Protein AF-A0A1J3CDP0-F1 (afdb_monomer)

Secondary structure (DSSP, 8-state):
--SSTTS-HHHHHHHHHTS-HHHHHHGGGS-HHHHHHHTT--------HHHHS--S-TTHHHHHHHHHHHHHHHHHT-

InterPro domains:
  IPR001810 F-box domain [PF00646] (5-41)
  IPR001810 F-box domain [PS50181] (1-37)
  IPR001810 F-box domain [SM00256] (7-47)
  IPR036047 F-box-like domain superfamily [SSF81383] (2-59)
  IPR053781 F-box/LRR-repeat protein 13-like, F-box domain [cd22160] (4-39)
  IPR055294 F-box/LRR-repeat protein At3g58940-like [PTHR31293] (1-77)

Radius of gyration: 16.83 Å; Cα contacts (8 Å, |Δi|>4): 34; chains: 1; bounding box: 36×22×45 Å

Structure (mmCIF, N/CA/C/O backbone):
data_AF-A0A1J3CDP0-F1
#
_entry.id   AF-A0A1J3CDP0-F1
#
loop_
_atom_site.group_PDB
_atom_site.id
_atom_site.type_symbol
_atom_site.label_atom_id
_atom_site.label_alt_id
_atom_site.label_comp_id
_atom_site.label_asym_id
_atom_site.label_entity_id
_atom_site.label_seq_id
_atom_site.pdbx_PDB_ins_code
_atom_site.Cartn_x
_atom_site.Cartn_y
_atom_site.Cartn_z
_atom_site.occupancy
_atom_site.B_iso_or_equiv
_atom_site.auth_seq_id
_atom_site.auth_comp_id
_atom_site.auth_asym_id
_atom_site.auth_atom_id
_atom_site.pdbx_PDB_model_num
ATOM 1 N N . MET A 1 1 ? -19.049 12.214 16.273 1.00 59.09 1 MET A N 1
ATOM 2 C CA . MET A 1 1 ? -18.604 10.829 16.548 1.00 59.09 1 MET A CA 1
ATOM 3 C C . MET A 1 1 ? -17.980 10.276 15.288 1.00 59.09 1 MET A C 1
ATOM 5 O O . MET A 1 1 ? -18.650 10.278 14.263 1.00 59.09 1 MET A O 1
ATOM 9 N N . ASP A 1 2 ? -16.738 9.813 15.360 1.00 75.81 2 ASP A N 1
ATOM 10 C CA . ASP A 1 2 ? -16.123 9.086 14.254 1.00 75.81 2 ASP A CA 1
ATOM 11 C C . ASP A 1 2 ? -16.693 7.657 14.220 1.00 75.81 2 ASP A C 1
ATOM 13 O O . ASP A 1 2 ? -16.593 6.898 15.186 1.00 75.81 2 ASP A O 1
ATOM 17 N N . ARG A 1 3 ? -17.418 7.341 13.145 1.00 81.50 3 ARG A N 1
ATOM 18 C CA . ARG A 1 3 ? -18.064 6.034 12.943 1.00 81.50 3 ARG A CA 1
ATOM 19 C C . ARG A 1 3 ? -17.111 5.044 12.283 1.00 81.50 3 ARG A C 1
ATOM 21 O O . ARG A 1 3 ? -17.297 3.843 12.437 1.00 81.50 3 ARG A O 1
ATOM 28 N N . VAL A 1 4 ? -16.093 5.548 11.592 1.00 79.69 4 VAL A N 1
ATOM 29 C CA . VAL A 1 4 ? -15.126 4.756 10.837 1.00 79.69 4 VAL A CA 1
ATOM 30 C C . VAL A 1 4 ? -14.131 4.095 11.789 1.00 79.69 4 VAL A C 1
ATOM 32 O O . VAL A 1 4 ? -13.842 2.908 11.657 1.00 79.69 4 VAL A O 1
ATOM 35 N N . SER A 1 5 ? -13.690 4.803 12.832 1.00 76.62 5 SER A N 1
ATOM 36 C CA . SER A 1 5 ? -12.857 4.216 13.897 1.00 76.62 5 SER A CA 1
ATOM 37 C C . SER A 1 5 ? -13.556 3.136 14.729 1.00 76.62 5 SER A C 1
ATOM 39 O O . SER A 1 5 ? -12.884 2.349 15.396 1.00 76.62 5 SER A O 1
ATOM 41 N N . LYS A 1 6 ? -14.887 3.030 14.669 1.00 86.75 6 LYS A N 1
ATOM 42 C CA . LYS A 1 6 ? -15.644 1.973 15.362 1.00 86.75 6 LYS A CA 1
ATOM 43 C C . LYS A 1 6 ? -15.799 0.689 14.550 1.00 86.75 6 LYS A C 1
ATOM 45 O O . LYS A 1 6 ? -16.274 -0.299 15.099 1.00 86.75 6 LYS A O 1
ATOM 50 N N . LEU A 1 7 ? -15.433 0.697 13.269 1.00 89.69 7 LEU A N 1
ATOM 51 C CA . LEU A 1 7 ? -15.509 -0.503 12.441 1.00 89.69 7 LEU A CA 1
ATOM 52 C C . LEU A 1 7 ? -14.442 -1.526 12.871 1.00 89.69 7 LEU A C 1
ATOM 54 O O . LEU A 1 7 ? -13.325 -1.106 13.193 1.00 89.69 7 LEU A O 1
ATOM 58 N N . PRO A 1 8 ? -14.766 -2.831 12.859 1.00 90.75 8 PRO A N 1
ATOM 59 C CA . PRO A 1 8 ? -13.785 -3.908 12.949 1.00 90.75 8 PRO A CA 1
ATOM 60 C C . PRO A 1 8 ? -12.785 -3.864 11.794 1.00 90.75 8 PRO A C 1
ATOM 62 O O . PRO A 1 8 ? -13.100 -3.381 10.703 1.00 90.75 8 PRO A O 1
ATOM 65 N N . ASP A 1 9 ? -11.602 -4.422 12.026 1.00 88.50 9 ASP A N 1
ATOM 66 C CA . ASP A 1 9 ? -10.510 -4.417 11.054 1.00 88.50 9 ASP A CA 1
ATOM 67 C C . ASP A 1 9 ? -10.861 -5.173 9.765 1.00 88.50 9 ASP A C 1
ATOM 69 O O . ASP A 1 9 ? -10.483 -4.708 8.691 1.00 88.50 9 ASP A O 1
ATOM 73 N N . GLU A 1 10 ? -11.664 -6.246 9.823 1.00 88.75 10 GLU A N 1
ATOM 74 C CA . GLU A 1 10 ? -12.120 -6.939 8.608 1.00 88.75 10 GLU A CA 1
ATOM 75 C C . GLU A 1 10 ? -12.948 -6.034 7.690 1.00 88.75 10 GLU A C 1
ATOM 77 O O . GLU A 1 10 ? -12.772 -6.068 6.474 1.00 88.75 10 GLU A O 1
ATOM 82 N N . LEU A 1 11 ? -13.822 -5.183 8.244 1.00 89.88 11 LEU A N 1
ATOM 83 C CA . LEU A 1 11 ? -14.628 -4.270 7.428 1.00 89.88 11 LEU A CA 1
ATOM 84 C C . LEU A 1 11 ? -13.775 -3.160 6.818 1.00 89.88 11 LEU A C 1
ATOM 86 O O . LEU A 1 11 ? -14.020 -2.746 5.688 1.00 89.88 11 LEU A O 1
ATOM 90 N N . LEU A 1 12 ? -12.765 -2.685 7.545 1.00 88.50 12 LEU A N 1
ATOM 91 C CA . LEU A 1 12 ? -11.816 -1.701 7.025 1.00 88.50 12 LEU A CA 1
ATOM 92 C C . LEU A 1 12 ? -10.993 -2.296 5.885 1.00 88.50 12 LEU A C 1
ATOM 94 O O . LEU A 1 12 ? -10.881 -1.681 4.830 1.00 88.50 12 LEU A O 1
ATOM 98 N N . TYR A 1 13 ? -10.487 -3.514 6.075 1.00 86.00 13 TYR A N 1
ATOM 99 C CA . TYR A 1 13 ? -9.786 -4.257 5.039 1.00 86.00 13 TYR A CA 1
ATOM 100 C C . TYR A 1 13 ? -10.675 -4.462 3.808 1.00 86.00 13 TYR A C 1
ATOM 102 O O . TYR A 1 13 ? -10.249 -4.194 2.688 1.00 86.00 13 TYR A O 1
ATOM 110 N N . GLN A 1 14 ? -11.937 -4.847 4.009 1.00 87.31 14 GLN A N 1
ATOM 111 C CA . GLN A 1 14 ? -12.888 -5.025 2.919 1.00 87.31 14 GLN A CA 1
ATOM 112 C C . GLN A 1 14 ? -13.127 -3.714 2.154 1.00 87.31 14 GLN A C 1
ATOM 114 O O . GLN A 1 14 ? -13.078 -3.713 0.928 1.00 87.31 14 GLN A O 1
ATOM 119 N N . ILE A 1 15 ? -13.301 -2.582 2.844 1.00 87.81 15 ILE A N 1
ATOM 120 C CA . ILE A 1 15 ? -13.403 -1.260 2.201 1.00 87.81 15 ILE A CA 1
ATOM 121 C C . ILE A 1 15 ? -12.150 -0.962 1.367 1.00 87.81 15 ILE A C 1
ATOM 123 O O . ILE A 1 15 ? -12.269 -0.558 0.215 1.00 87.81 15 ILE A O 1
ATOM 127 N N . MET A 1 16 ? -10.957 -1.191 1.922 1.00 84.19 16 MET A N 1
ATOM 128 C CA . MET A 1 16 ? -9.688 -0.947 1.228 1.00 84.19 16 MET A CA 1
ATOM 129 C C . MET A 1 16 ? -9.482 -1.883 0.033 1.00 84.19 16 MET A C 1
ATOM 131 O O . MET A 1 16 ? -8.869 -1.475 -0.946 1.00 84.19 16 MET A O 1
ATOM 135 N N . SER A 1 17 ? -10.014 -3.107 0.077 1.00 83.75 17 SER A N 1
ATOM 136 C CA . SER A 1 17 ? -9.929 -4.064 -1.034 1.00 83.75 17 SER A CA 1
ATOM 137 C C . SER A 1 17 ? -10.727 -3.641 -2.273 1.00 83.75 17 SER A C 1
ATOM 139 O O . SER A 1 17 ? -10.426 -4.103 -3.371 1.00 83.75 17 SER A O 1
ATOM 141 N N . PHE A 1 18 ? -11.712 -2.747 -2.112 1.00 86.12 18 PHE A N 1
ATOM 142 C CA . PHE A 1 18 ? -12.472 -2.152 -3.216 1.00 86.12 18 PHE A CA 1
ATOM 143 C C . PHE A 1 18 ? -11.815 -0.903 -3.814 1.00 86.12 18 PHE A C 1
ATOM 145 O O . PHE A 1 18 ? -12.315 -0.374 -4.806 1.00 86.12 18 PHE A O 1
ATOM 152 N N . LEU A 1 19 ? -10.741 -0.400 -3.204 1.00 85.56 19 LEU A N 1
ATOM 153 C CA . LEU A 1 19 ? -10.037 0.789 -3.668 1.00 85.56 19 LEU A CA 1
ATOM 154 C C . LEU A 1 19 ? -8.826 0.398 -4.528 1.00 85.56 19 LEU A C 1
ATOM 156 O O . LEU A 1 19 ? -8.140 -0.572 -4.194 1.00 85.56 19 LEU A O 1
ATOM 160 N N . PRO A 1 20 ? -8.505 1.187 -5.571 1.00 83.25 20 PRO A N 1
ATOM 161 C CA . PRO A 1 20 ? -7.198 1.142 -6.221 1.00 83.25 20 PRO A CA 1
ATOM 162 C C . PRO A 1 20 ? -6.067 1.226 -5.193 1.00 83.25 20 PRO A C 1
ATOM 164 O O . PRO A 1 20 ? -6.197 1.917 -4.176 1.00 83.25 20 PRO A O 1
ATOM 167 N N . THR A 1 21 ? -4.928 0.586 -5.461 1.00 83.44 21 THR A N 1
ATOM 168 C CA . THR A 1 21 ? -3.780 0.537 -4.528 1.00 83.44 21 THR A CA 1
ATOM 169 C C . THR A 1 21 ? -3.358 1.935 -4.073 1.00 83.44 21 THR A C 1
ATOM 171 O O . THR A 1 21 ? -3.111 2.175 -2.891 1.00 83.44 21 THR A O 1
ATOM 174 N N . LYS A 1 22 ? -3.337 2.901 -4.994 1.00 82.69 22 LYS A N 1
ATOM 175 C CA . LYS A 1 22 ? -3.002 4.295 -4.687 1.00 82.69 22 LYS A CA 1
ATOM 176 C C . LYS A 1 22 ? -3.996 4.933 -3.711 1.00 82.69 22 LYS A C 1
ATOM 178 O O . LYS A 1 22 ? -3.581 5.574 -2.747 1.00 82.69 22 LYS A O 1
ATOM 183 N N . ASP A 1 23 ? -5.289 4.738 -3.935 1.00 84.69 23 ASP A N 1
ATOM 184 C CA . ASP A 1 23 ? -6.343 5.341 -3.117 1.00 84.69 23 ASP A CA 1
ATOM 185 C C . ASP A 1 23 ? -6.414 4.679 -1.740 1.00 84.69 23 ASP A C 1
ATOM 187 O O . ASP A 1 23 ? -6.504 5.358 -0.7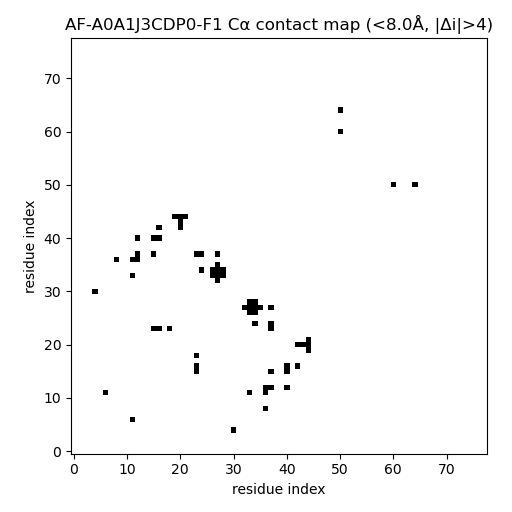15 1.00 84.69 23 ASP A O 1
ATOM 191 N N . ALA A 1 24 ? -6.264 3.357 -1.696 1.00 85.25 24 ALA A N 1
ATOM 192 C CA . ALA A 1 24 ? -6.136 2.605 -0.459 1.00 85.25 24 ALA A CA 1
ATOM 193 C C . ALA A 1 24 ? -4.921 3.074 0.367 1.00 85.25 24 ALA A C 1
ATOM 195 O O . ALA A 1 24 ? -5.052 3.263 1.579 1.00 85.25 24 ALA A O 1
ATOM 196 N N . ALA A 1 25 ? -3.778 3.381 -0.258 1.00 83.50 25 ALA A N 1
ATOM 197 C CA . ALA A 1 25 ? -2.632 3.977 0.433 1.00 83.50 25 ALA A CA 1
ATOM 198 C C . ALA A 1 25 ? -2.950 5.365 1.015 1.00 83.50 25 ALA A C 1
ATOM 200 O O . ALA A 1 25 ? -2.548 5.668 2.141 1.00 83.50 25 ALA A O 1
ATOM 201 N N . VAL A 1 26 ? -3.705 6.205 0.297 1.00 87.00 26 VAL A N 1
ATOM 202 C CA . VAL A 1 26 ? -4.110 7.541 0.773 1.00 87.00 26 VAL A CA 1
ATOM 203 C C . VAL A 1 26 ? -4.981 7.447 2.024 1.00 87.00 26 VAL A C 1
ATOM 205 O O . VAL A 1 26 ? -4.822 8.258 2.935 1.00 87.00 26 VAL A O 1
ATOM 208 N N . THR A 1 27 ? -5.831 6.422 2.150 1.00 87.38 27 THR A N 1
ATOM 209 C CA . THR A 1 27 ? -6.651 6.233 3.363 1.00 87.38 27 THR A CA 1
ATOM 210 C C . THR A 1 27 ? -5.833 5.995 4.641 1.00 87.38 27 THR A C 1
ATOM 212 O O . THR A 1 27 ? -6.359 6.154 5.744 1.00 87.38 27 THR A O 1
ATOM 215 N N . SER A 1 28 ? -4.527 5.716 4.538 1.00 85.38 28 SER A N 1
ATOM 216 C CA . SER A 1 28 ? -3.630 5.593 5.696 1.00 85.38 28 SER A CA 1
ATOM 217 C C . SER A 1 28 ? -3.560 6.851 6.575 1.00 85.38 28 SER A C 1
ATOM 219 O O . SER A 1 28 ? -3.235 6.746 7.759 1.00 85.38 28 SER A O 1
ATOM 221 N N . VAL A 1 29 ? -3.924 8.026 6.044 1.00 87.44 29 VAL A N 1
ATOM 222 C CA . VAL A 1 29 ? -3.978 9.286 6.809 1.00 87.44 29 VAL A CA 1
ATOM 223 C C . VAL A 1 29 ? -5.164 9.359 7.775 1.00 87.44 29 VAL A C 1
ATOM 225 O O . VAL A 1 29 ? -5.141 10.165 8.702 1.00 87.44 29 VAL A O 1
ATOM 228 N N . VAL A 1 30 ? -6.190 8.516 7.591 1.00 84.62 30 VAL A N 1
ATOM 229 C CA . VAL A 1 30 ? -7.411 8.516 8.414 1.00 84.62 30 VAL A CA 1
ATOM 230 C C . VAL A 1 30 ? -7.099 8.104 9.852 1.00 84.62 30 VAL A C 1
ATOM 232 O O . VAL A 1 30 ? -7.602 8.712 10.796 1.00 84.62 30 VAL A O 1
ATOM 235 N N . SER A 1 31 ? -6.261 7.080 10.047 1.00 87.31 31 SER A N 1
ATOM 236 C CA . SER A 1 31 ? -5.718 6.732 11.363 1.00 87.31 31 SER A CA 1
ATOM 237 C C . SER A 1 31 ? -4.548 5.751 11.262 1.00 87.31 31 SER A C 1
ATOM 239 O O . SER A 1 31 ? -4.366 5.063 10.257 1.00 87.31 31 SER A O 1
ATOM 241 N N . LYS A 1 32 ? -3.807 5.583 12.367 1.00 86.19 32 LYS A N 1
ATOM 242 C CA . LYS A 1 32 ? -2.757 4.552 12.484 1.00 86.19 32 LYS A CA 1
ATOM 243 C C . LYS A 1 32 ? -3.263 3.138 12.159 1.00 86.19 32 LYS A C 1
ATOM 245 O O . LYS A 1 32 ? -2.483 2.310 11.702 1.00 86.19 32 LYS A O 1
ATOM 250 N N . ARG A 1 33 ? -4.553 2.859 12.384 1.00 88.81 33 ARG A N 1
ATOM 251 C CA . ARG A 1 33 ? -5.157 1.549 12.103 1.00 88.81 33 ARG A CA 1
ATOM 252 C C . ARG A 1 33 ? -5.269 1.301 10.599 1.00 88.81 33 ARG A C 1
ATOM 254 O O . ARG A 1 33 ? -4.866 0.242 10.138 1.00 88.81 33 ARG A O 1
ATOM 261 N N . TRP A 1 34 ? -5.695 2.308 9.836 1.00 89.44 34 TRP A N 1
ATOM 262 C CA . TRP A 1 34 ? -5.732 2.254 8.370 1.00 89.44 34 TRP A CA 1
ATOM 263 C C . TRP A 1 34 ? -4.333 2.090 7.772 1.00 89.44 34 TRP A C 1
ATOM 265 O O . TRP A 1 34 ? -4.133 1.249 6.904 1.00 89.44 34 TRP A O 1
ATOM 275 N N . LEU A 1 35 ? -3.336 2.814 8.294 1.00 86.62 35 LEU A N 1
ATOM 276 C CA . LEU A 1 35 ? -1.938 2.643 7.879 1.00 86.62 35 LEU A CA 1
ATOM 277 C C . LEU A 1 35 ? -1.421 1.214 8.103 1.00 86.62 35 LEU A C 1
ATOM 279 O O . LEU A 1 35 ? -0.661 0.699 7.285 1.00 86.62 35 LEU A O 1
ATOM 283 N N . ASN A 1 36 ? -1.793 0.584 9.219 1.00 87.00 36 ASN A N 1
ATOM 284 C CA . ASN A 1 36 ? -1.371 -0.780 9.515 1.00 87.00 36 ASN A CA 1
ATOM 285 C C . ASN A 1 36 ? -2.058 -1.794 8.598 1.00 87.00 36 ASN A C 1
ATOM 287 O O . ASN A 1 36 ? -1.375 -2.664 8.074 1.00 87.00 36 ASN A O 1
ATOM 291 N N . LEU A 1 37 ? -3.366 -1.653 8.363 1.00 85.50 37 LEU A N 1
ATOM 292 C CA . LEU A 1 37 ? -4.134 -2.563 7.507 1.00 85.50 37 LEU A CA 1
ATOM 293 C C . LEU A 1 37 ? -3.760 -2.447 6.028 1.00 85.50 37 LEU A C 1
ATOM 295 O O . LEU A 1 37 ? -3.671 -3.468 5.353 1.00 85.50 37 LEU A O 1
ATOM 299 N N . TRP A 1 38 ? -3.453 -1.236 5.545 1.00 81.38 38 TRP A N 1
ATOM 300 C CA . TRP A 1 38 ? -2.969 -1.005 4.179 1.00 81.38 38 TRP A CA 1
ATOM 301 C C . TRP A 1 38 ? -1.798 -1.923 3.814 1.00 81.38 38 TRP A C 1
ATOM 303 O O . TRP A 1 38 ? -1.771 -2.507 2.737 1.00 81.38 38 TRP A O 1
ATOM 313 N N . LYS A 1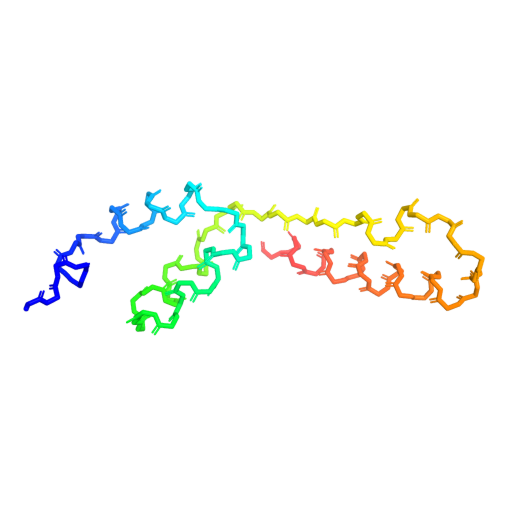 39 ? -0.849 -2.100 4.739 1.00 75.56 39 LYS A N 1
ATOM 314 C CA . LYS A 1 39 ? 0.360 -2.907 4.519 1.00 75.56 39 LYS A CA 1
ATOM 315 C C . LYS A 1 39 ? 0.082 -4.394 4.299 1.00 75.56 39 LYS A C 1
ATOM 317 O O . LYS A 1 39 ? 0.966 -5.089 3.815 1.00 75.56 39 LYS A O 1
ATOM 322 N N . PHE A 1 40 ? -1.095 -4.873 4.695 1.00 77.12 40 PHE A N 1
ATOM 323 C CA . PHE A 1 40 ? -1.507 -6.266 4.536 1.00 77.12 40 PHE A CA 1
ATOM 324 C C . PHE A 1 40 ? -2.409 -6.480 3.322 1.00 77.12 40 PHE A C 1
ATOM 326 O O . PHE A 1 40 ? -2.865 -7.599 3.112 1.00 77.12 40 PHE A O 1
ATOM 333 N N . ASN A 1 41 ? -2.692 -5.437 2.538 1.00 73.50 41 ASN A N 1
ATOM 334 C CA . ASN A 1 41 ? -3.49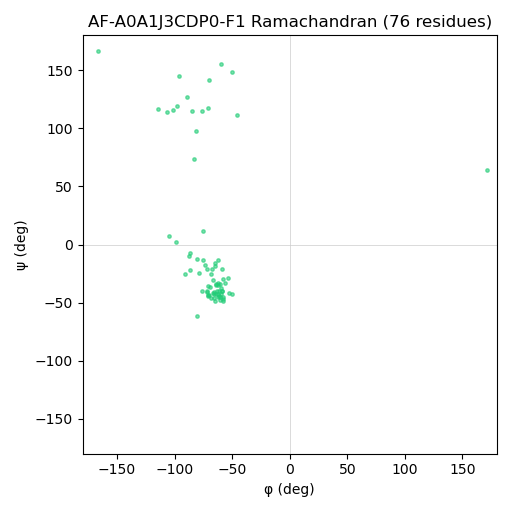6 -5.580 1.337 1.00 73.50 41 ASN A CA 1
ATOM 335 C C . ASN A 1 41 ? -2.693 -6.346 0.262 1.00 73.50 41 ASN A C 1
ATOM 337 O O . ASN A 1 41 ? -1.653 -5.848 -0.169 1.00 73.50 41 ASN A O 1
ATOM 341 N N . PRO A 1 42 ? -3.142 -7.538 -0.176 1.00 70.25 42 PRO A N 1
ATOM 342 C CA . PRO A 1 42 ? -2.481 -8.313 -1.220 1.00 70.25 42 PRO A CA 1
ATOM 343 C C . PRO A 1 42 ? -2.731 -7.733 -2.619 1.00 70.25 42 PRO A C 1
ATOM 345 O O . PRO A 1 42 ? -2.059 -8.131 -3.568 1.00 70.25 42 PRO A O 1
ATOM 348 N N . ASN A 1 43 ? -3.687 -6.807 -2.768 1.00 71.62 43 ASN A N 1
ATOM 349 C CA . ASN A 1 43 ? -3.993 -6.188 -4.051 1.00 71.62 43 ASN A CA 1
ATOM 350 C C . ASN A 1 43 ? -2.996 -5.062 -4.337 1.00 71.62 43 ASN A C 1
ATOM 352 O O . ASN A 1 43 ? -3.137 -3.930 -3.859 1.00 71.62 43 ASN A O 1
ATOM 356 N N . LEU A 1 44 ? -1.986 -5.404 -5.136 1.00 75.50 44 LEU A N 1
ATOM 357 C CA . LEU A 1 44 ? -1.020 -4.474 -5.697 1.00 75.50 44 LEU A CA 1
ATOM 358 C C . LEU A 1 44 ? -1.378 -4.181 -7.158 1.00 75.50 44 LEU A C 1
ATOM 360 O O . LEU A 1 44 ? -1.336 -5.058 -8.016 1.00 75.50 44 LEU A O 1
ATOM 364 N N . GLU A 1 45 ? -1.718 -2.932 -7.430 1.00 77.50 45 GLU A N 1
ATOM 365 C CA . GLU A 1 45 ? -1.932 -2.380 -8.756 1.00 77.50 45 GLU A CA 1
ATOM 366 C C . GLU A 1 45 ? -0.652 -1.662 -9.183 1.00 77.50 45 GLU A C 1
ATOM 368 O O . GLU A 1 45 ? -0.180 -0.735 -8.517 1.00 77.50 45 GLU A O 1
ATOM 373 N N . ILE A 1 46 ? -0.068 -2.137 -10.278 1.00 76.06 46 ILE A N 1
ATOM 374 C CA . ILE A 1 46 ? 1.160 -1.611 -10.863 1.00 76.06 46 ILE A CA 1
ATOM 375 C C . ILE A 1 46 ? 0.777 -1.031 -12.223 1.00 76.06 46 ILE A C 1
ATOM 377 O O . ILE A 1 46 ? 0.335 -1.768 -13.100 1.00 76.06 46 ILE A O 1
ATOM 381 N N . ASP A 1 47 ? 0.945 0.279 -12.382 1.00 75.62 47 ASP A N 1
ATOM 382 C CA . ASP A 1 47 ? 0.674 0.991 -13.631 1.00 75.62 47 ASP A CA 1
ATOM 383 C C . ASP A 1 47 ? 1.995 1.380 -14.306 1.00 75.62 47 ASP A C 1
ATOM 385 O O . ASP A 1 47 ? 2.766 2.186 -13.778 1.00 75.62 47 ASP A O 1
ATOM 389 N N . ASP A 1 48 ? 2.264 0.791 -15.471 1.00 73.81 48 ASP A N 1
ATOM 390 C CA . ASP A 1 48 ? 3.419 1.088 -16.317 1.00 73.81 48 ASP A CA 1
ATOM 391 C C . ASP A 1 48 ? 3.051 1.925 -17.555 1.00 73.81 48 ASP A C 1
ATOM 393 O O . ASP A 1 48 ? 3.911 2.186 -18.399 1.00 73.81 48 ASP A O 1
ATOM 397 N N . SER A 1 49 ? 1.807 2.412 -17.659 1.00 75.75 49 SER A N 1
ATOM 398 C CA . SER A 1 49 ? 1.310 3.168 -18.818 1.00 75.75 49 SER A CA 1
ATOM 399 C C . SER A 1 49 ? 2.153 4.408 -19.133 1.00 75.75 49 SER A C 1
ATOM 401 O O . SER A 1 49 ? 2.386 4.728 -20.301 1.00 75.75 49 SER A O 1
ATOM 403 N N . VAL A 1 50 ? 2.714 5.051 -18.103 1.00 69.38 50 VAL A N 1
ATOM 404 C CA . VAL A 1 50 ? 3.652 6.180 -18.224 1.00 69.38 50 VAL A CA 1
ATOM 405 C C . VAL A 1 50 ? 4.895 5.809 -19.051 1.00 69.38 50 VAL A C 1
ATOM 407 O O . VAL A 1 50 ? 5.460 6.668 -19.735 1.00 69.38 50 VAL A O 1
ATOM 410 N N . PHE A 1 51 ? 5.308 4.538 -19.029 1.00 68.19 51 PHE A N 1
ATOM 411 C CA . PHE A 1 51 ? 6.446 4.001 -19.781 1.00 68.19 51 PHE A CA 1
ATOM 412 C C . PHE A 1 51 ? 6.070 3.452 -21.159 1.00 68.19 51 PHE A C 1
ATOM 414 O O . PHE A 1 51 ? 6.929 3.416 -22.041 1.00 68.19 51 PHE A O 1
ATOM 421 N N . LEU A 1 52 ? 4.818 3.031 -21.353 1.00 67.12 52 LEU A N 1
ATOM 422 C CA . LEU A 1 52 ? 4.343 2.413 -22.594 1.00 67.12 52 LEU A CA 1
ATOM 423 C C . LEU A 1 52 ? 4.012 3.424 -23.704 1.00 67.12 52 LEU A C 1
ATOM 425 O O . LEU A 1 52 ? 3.878 3.017 -24.856 1.00 67.12 52 LEU A O 1
ATOM 429 N N . HIS A 1 53 ? 3.931 4.724 -23.396 1.00 65.81 53 HIS A N 1
ATOM 430 C CA . HIS A 1 53 ? 3.771 5.780 -24.401 1.00 65.81 53 HIS A CA 1
ATOM 431 C C . HIS A 1 53 ? 5.126 6.217 -24.999 1.00 65.81 53 HIS A C 1
ATOM 433 O O . HIS A 1 53 ? 5.956 6.792 -24.283 1.00 65.81 53 HIS A O 1
ATOM 439 N N . PRO A 1 54 ? 5.371 5.983 -26.305 1.00 58.41 54 PRO A N 1
ATOM 440 C CA . PRO A 1 54 ? 6.590 6.395 -26.984 1.00 58.41 54 PRO A CA 1
ATOM 441 C C . PRO A 1 54 ? 6.481 7.863 -27.416 1.00 58.41 54 PRO A C 1
ATOM 443 O O . PRO A 1 54 ? 6.308 8.154 -28.591 1.00 58.41 54 PRO A O 1
ATOM 446 N N . GLU A 1 55 ? 6.578 8.792 -26.470 1.00 63.03 55 GLU A N 1
ATOM 447 C CA . GLU A 1 55 ? 6.900 10.187 -26.795 1.00 63.03 55 GLU A CA 1
ATOM 448 C C . GLU A 1 55 ? 8.433 10.318 -26.780 1.00 63.03 55 GLU A C 1
ATOM 450 O O . GLU A 1 55 ? 9.093 9.874 -25.833 1.00 63.03 55 GLU A O 1
ATOM 455 N N . ASP A 1 56 ? 8.999 10.835 -27.871 1.00 59.28 56 ASP A N 1
ATOM 456 C CA . ASP A 1 56 ? 10.417 10.774 -28.240 1.00 59.28 56 ASP A CA 1
ATOM 457 C C . ASP A 1 56 ? 11.403 11.095 -27.093 1.00 59.28 56 ASP A C 1
ATOM 459 O O . ASP A 1 56 ? 11.517 12.225 -26.626 1.00 59.28 56 ASP A O 1
ATOM 463 N N . GLY A 1 57 ? 12.155 10.076 -26.648 1.00 60.12 57 GLY A N 1
ATOM 464 C CA . GLY A 1 57 ? 13.135 10.181 -25.555 1.00 60.12 57 GLY A CA 1
ATOM 465 C C . GLY A 1 57 ? 13.684 8.817 -25.115 1.00 60.12 57 GLY A C 1
ATOM 466 O O . GLY A 1 57 ? 13.422 8.353 -24.009 1.00 60.12 57 GLY A O 1
ATOM 467 N N .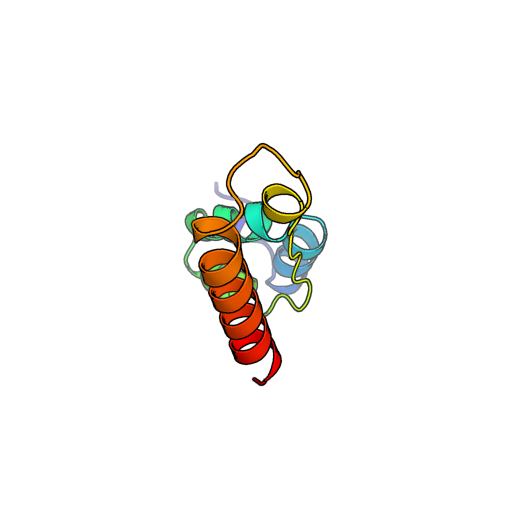 LYS A 1 58 ? 14.399 8.119 -26.009 1.00 58.16 58 LYS A N 1
ATOM 468 C CA . LYS A 1 58 ? 1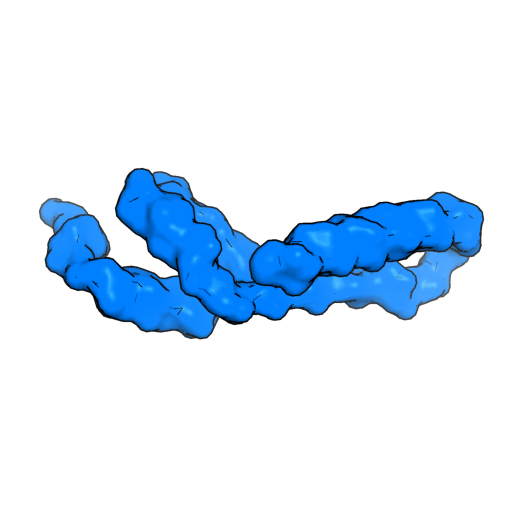4.751 6.687 -25.857 1.00 58.16 58 LYS A CA 1
ATOM 469 C C . LYS A 1 58 ? 15.816 6.360 -24.793 1.00 58.16 58 LYS A C 1
ATOM 471 O O . LYS A 1 58 ? 15.878 5.211 -24.372 1.00 58.16 58 LYS A O 1
ATOM 476 N N . GLY A 1 59 ? 16.647 7.321 -24.378 1.00 60.41 59 GLY A N 1
ATOM 477 C CA . GLY A 1 59 ? 17.772 7.087 -23.454 1.00 60.41 59 GLY A CA 1
ATOM 478 C C . GLY A 1 59 ? 17.361 7.022 -21.979 1.00 60.41 59 GLY A C 1
ATOM 479 O O . GLY A 1 59 ? 17.491 5.977 -21.352 1.00 60.41 59 GLY A O 1
ATOM 480 N N . GLU A 1 60 ? 16.798 8.109 -21.440 1.00 61.41 60 GLU A N 1
ATOM 481 C CA . GLU A 1 60 ? 16.402 8.197 -20.019 1.00 61.41 60 GLU A CA 1
ATOM 482 C C . GLU A 1 60 ? 15.299 7.198 -19.641 1.00 61.41 60 GLU A C 1
ATOM 484 O O . GLU A 1 60 ? 15.292 6.650 -18.540 1.00 61.41 60 GLU A O 1
ATOM 489 N N . ARG A 1 61 ? 14.370 6.897 -20.559 1.00 70.75 61 ARG A N 1
ATOM 490 C CA . ARG A 1 61 ? 13.240 6.003 -20.260 1.00 70.75 61 ARG A CA 1
ATOM 491 C C . ARG A 1 61 ? 13.658 4.548 -20.031 1.00 70.75 61 ARG A C 1
ATOM 493 O O . ARG A 1 61 ? 12.948 3.840 -19.322 1.00 70.75 61 ARG A O 1
ATOM 500 N N . ALA A 1 62 ? 14.785 4.097 -20.589 1.00 74.94 62 ALA A N 1
ATOM 501 C CA . ALA A 1 62 ? 15.264 2.726 -20.399 1.00 74.94 62 ALA A CA 1
ATOM 502 C C . ALA A 1 62 ? 15.777 2.492 -18.969 1.00 74.94 62 ALA A C 1
ATOM 504 O O . ALA A 1 62 ? 15.405 1.502 -18.341 1.00 74.94 62 ALA A O 1
ATOM 505 N N . GLU A 1 63 ? 16.561 3.428 -18.430 1.00 80.50 63 GLU A N 1
ATOM 506 C CA . GLU A 1 63 ? 17.065 3.364 -17.051 1.00 80.50 63 GLU A CA 1
ATOM 507 C C . GLU A 1 63 ? 15.933 3.484 -16.026 1.00 80.50 63 GLU A C 1
ATOM 509 O O . GLU A 1 63 ? 15.898 2.736 -15.046 1.00 80.50 63 GLU A O 1
ATOM 514 N N . ILE A 1 64 ? 14.961 4.372 -16.271 1.00 78.38 64 ILE A N 1
ATOM 515 C CA . ILE A 1 64 ? 13.798 4.520 -15.385 1.00 78.38 64 ILE A CA 1
ATOM 516 C C . ILE A 1 64 ? 12.924 3.259 -15.437 1.00 78.38 64 ILE A C 1
ATOM 518 O O . ILE A 1 64 ? 12.494 2.771 -14.392 1.00 78.38 64 ILE A O 1
ATOM 522 N N . ARG A 1 65 ? 12.708 2.678 -16.626 1.00 80.62 65 ARG A N 1
ATOM 523 C CA . ARG A 1 65 ? 11.984 1.407 -16.771 1.00 80.62 65 ARG A CA 1
ATOM 524 C C . ARG A 1 65 ? 12.687 0.277 -16.021 1.00 80.62 65 ARG A C 1
ATOM 526 O O . ARG A 1 65 ? 12.019 -0.469 -15.314 1.00 80.62 65 ARG A O 1
ATOM 533 N N . GLN A 1 66 ? 14.008 0.160 -16.144 1.00 83.81 66 GLN A N 1
ATOM 534 C CA . GLN A 1 66 ? 14.765 -0.860 -15.418 1.00 83.81 66 GLN A CA 1
ATOM 535 C C . GLN A 1 66 ? 14.682 -0.641 -13.901 1.00 83.81 66 GLN A C 1
ATOM 537 O O . GLN A 1 66 ? 14.41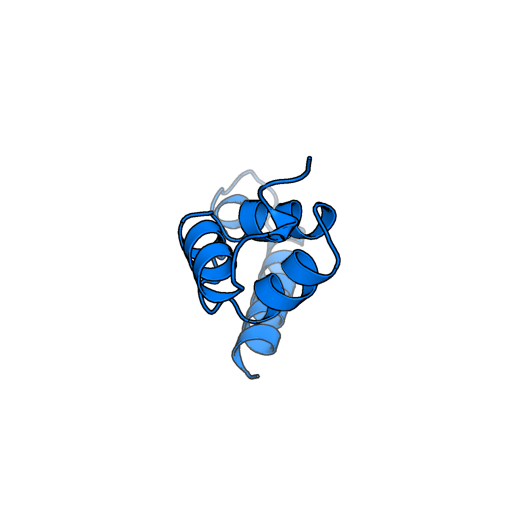2 -1.579 -13.161 1.00 83.81 66 GLN A O 1
ATOM 542 N N . SER A 1 67 ? 14.799 0.609 -13.443 1.00 84.31 67 SER A N 1
ATOM 543 C CA . SER A 1 67 ? 14.646 0.965 -12.025 1.00 84.31 67 SER A CA 1
ATOM 544 C C . SER A 1 67 ? 13.266 0.595 -11.471 1.00 84.31 67 SER A C 1
ATOM 546 O O . SER A 1 67 ? 13.148 0.169 -10.320 1.00 84.31 67 SER A O 1
ATOM 548 N N . PHE A 1 68 ? 12.219 0.748 -12.286 1.00 83.56 68 PHE A N 1
ATOM 549 C CA . PHE A 1 68 ? 10.860 0.340 -11.945 1.00 83.56 68 PHE A CA 1
ATOM 550 C C 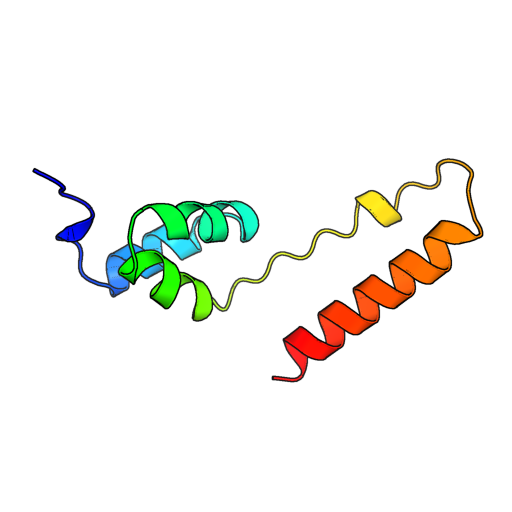. PHE A 1 68 ? 10.715 -1.184 -11.860 1.00 83.56 68 PHE A C 1
ATOM 552 O O . PHE A 1 68 ? 10.176 -1.675 -10.872 1.00 83.56 68 PHE A O 1
ATOM 559 N N . VAL A 1 69 ? 11.240 -1.931 -12.838 1.00 84.88 69 VAL A N 1
ATOM 560 C CA . VAL A 1 69 ? 11.250 -3.407 -12.811 1.00 84.88 69 VAL A CA 1
ATOM 561 C C . VAL A 1 69 ? 11.973 -3.918 -11.562 1.00 84.88 69 VAL A C 1
ATOM 563 O O . VAL A 1 69 ? 11.396 -4.690 -10.805 1.00 84.88 69 VAL A O 1
ATOM 566 N N . ASP A 1 70 ? 13.167 -3.399 -11.263 1.00 87.62 70 ASP A N 1
ATOM 567 C CA . ASP A 1 70 ? 13.928 -3.779 -10.067 1.00 87.62 70 ASP A CA 1
ATOM 568 C C . ASP A 1 70 ? 13.170 -3.457 -8.765 1.00 87.62 70 ASP A C 1
ATOM 570 O O . ASP A 1 70 ? 13.300 -4.150 -7.754 1.00 87.62 70 ASP A O 1
ATOM 574 N N . PHE A 1 71 ? 12.396 -2.365 -8.743 1.00 84.94 71 PHE A N 1
ATOM 575 C CA . PHE A 1 71 ? 11.517 -2.045 -7.620 1.00 84.94 71 PHE A CA 1
ATOM 576 C C . PHE A 1 71 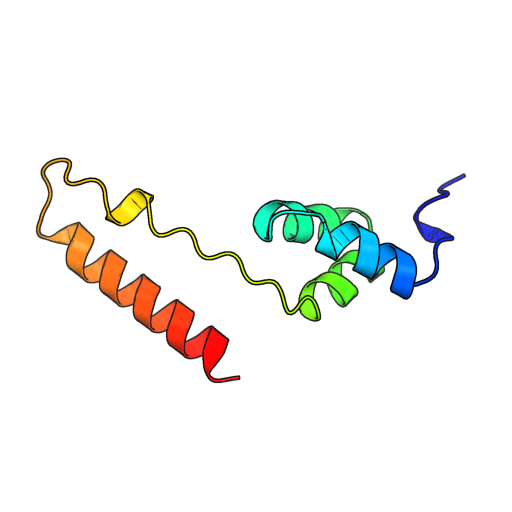? 10.401 -3.083 -7.469 1.00 84.94 71 PHE A C 1
ATOM 578 O O . PHE A 1 71 ? 10.212 -3.586 -6.362 1.00 84.94 71 PHE A O 1
ATOM 585 N N . VAL A 1 72 ? 9.709 -3.421 -8.558 1.00 82.50 72 VAL A N 1
ATOM 586 C CA . VAL A 1 72 ? 8.635 -4.422 -8.559 1.00 82.50 72 VAL A CA 1
ATOM 587 C C . VAL A 1 72 ? 9.164 -5.787 -8.113 1.00 82.50 72 VAL A C 1
ATOM 589 O O . VAL A 1 72 ? 8.595 -6.375 -7.195 1.00 82.50 72 VAL A O 1
ATOM 592 N N . ASP A 1 73 ? 10.292 -6.246 -8.658 1.00 86.88 73 ASP A N 1
ATOM 593 C CA . ASP A 1 73 ? 10.902 -7.531 -8.295 1.00 86.88 73 ASP A CA 1
ATOM 594 C C . ASP A 1 73 ? 11.262 -7.594 -6.805 1.00 86.88 73 ASP A C 1
ATOM 596 O O . ASP A 1 73 ? 10.977 -8.583 -6.130 1.00 86.88 73 ASP A O 1
ATOM 600 N N . ARG A 1 74 ? 11.822 -6.513 -6.244 1.00 84.56 74 ARG A N 1
ATOM 601 C CA . ARG A 1 74 ? 12.106 -6.427 -4.800 1.00 84.56 74 ARG A CA 1
ATOM 602 C C . ARG A 1 74 ? 10.848 -6.463 -3.936 1.00 84.56 74 ARG A C 1
ATOM 604 O O . ARG A 1 74 ? 10.906 -6.975 -2.821 1.00 84.56 74 ARG A O 1
ATOM 611 N N . VAL A 1 75 ? 9.743 -5.884 -4.405 1.00 78.94 75 VAL A N 1
ATOM 612 C CA . VAL A 1 75 ? 8.461 -5.896 -3.686 1.00 78.94 75 VAL A CA 1
ATOM 613 C C . VAL A 1 75 ? 7.833 -7.290 -3.720 1.00 78.94 75 VAL A C 1
ATOM 615 O O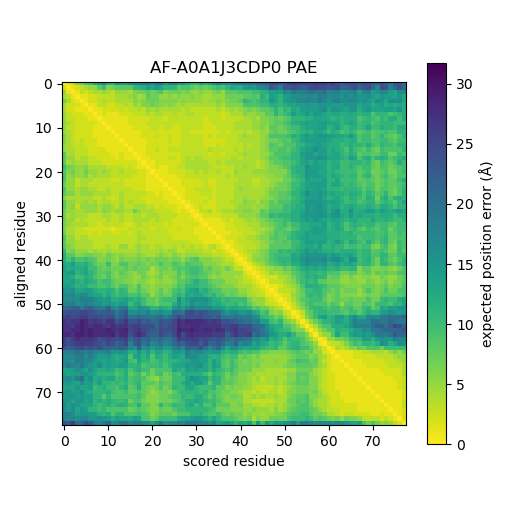 . VAL A 1 75 ? 7.314 -7.732 -2.698 1.00 78.94 75 VAL A O 1
ATOM 618 N N . LEU A 1 76 ? 7.908 -7.983 -4.860 1.00 80.62 76 LEU A N 1
ATOM 619 C CA . LEU A 1 76 ? 7.321 -9.312 -5.052 1.00 80.62 76 LEU A CA 1
ATOM 620 C C . LEU A 1 76 ? 8.155 -10.453 -4.454 1.00 80.62 76 LEU A C 1
ATOM 622 O O . LEU A 1 76 ? 7.599 -11.496 -4.127 1.00 80.62 76 LEU A O 1
ATOM 626 N N . ALA A 1 77 ? 9.466 -10.280 -4.280 1.00 84.12 77 ALA A N 1
ATOM 627 C CA . ALA A 1 77 ? 10.349 -11.292 -3.690 1.00 84.12 77 ALA A CA 1
ATOM 628 C C . ALA A 1 77 ? 10.222 -11.438 -2.153 1.00 84.12 77 ALA A C 1
ATOM 630 O O . ALA A 1 77 ? 11.091 -12.056 -1.531 1.00 84.12 77 ALA A O 1
ATOM 631 N N . ARG A 1 78 ? 9.195 -10.843 -1.531 1.00 59.19 78 ARG A N 1
ATOM 632 C CA . ARG A 1 78 ? 9.004 -10.781 -0.076 1.00 59.19 78 ARG A CA 1
ATOM 633 C C . ARG A 1 78 ? 7.957 -11.762 0.440 1.00 59.19 78 ARG A C 1
ATOM 635 O O . ARG A 1 78 ? 6.944 -11.972 -0.255 1.00 59.19 78 ARG A O 1
#

Solvent-accessible surface area (backbone atoms only — not comparable to full-atom values): 4925 Å² total; per-residue (Å²): 130,78,67,73,82,68,53,56,68,70,58,52,48,53,58,40,71,75,40,58,43,70,58,32,56,57,48,26,78,78,36,76,66,42,44,57,51,48,77,70,56,84,72,77,71,83,87,59,64,87,72,73,57,89,68,94,58,78,69,68,53,51,58,53,50,48,54,49,50,57,49,51,53,61,63,67,74,106

Nearest PDB structures (foldseek):
  1fs2-assembly1_C  TM=8.902E-01  e=1.760E-01  Homo sapiens
  6o60-assembly1_C  TM=7.893E-01  e=2.555E-01  Homo sapiens
  1ldk-assembly1_E  TM=8.031E-01  e=3.945E-01  Homo sapiens
  8ua6-assembly1_C  TM=9.055E-01  e=1.001E+00  Homo sapiens
  8s7d-assembly1_D  TM=9.031E-01  e=1.133E+00  Homo sapiens

pLDDT: mean 79.33, std 9.12, range [58.16, 90.75]

Foldseek 3Di:
DDPPVVDDLVVLLVVLLPDALVVLCVCCVVDVSSNVSSVVNPDDDDDPVVLVDCDDDPPPSVVVVVVSVVVVCVVVVD

Sequence (78 aa):
MDRVSKLPDELLYQIMSFLPTKDAAVTSVVSKRWLNLWKFNPNLEIDDSVFLHPEDGKGERAEIRQSFVDFVDRVLAR

Organism: Noccaea caerulescens (NCBI:txid107243)

Mean predicted aligned error: 8.79 Å